Protein AF-A0A5E8GWJ0-F1 (afdb_monomer)

Foldseek 3Di:
DLQVCVVVVHDQPVQVVLCVNDPPHRDHDPDHNQVCVVVVNDNGPDQKDFDDDPLEGQWIGGHQKIWGQKDFVPPDVGDIDGDLETQMDRCVVCVPSCCVPPPPCRVVVCLVVLVVLLVVLVVLVVVLVVCVVVPDPDDHRDCNVSSCVNSVPPPPSPD

Secondary structure (DSSP, 8-state):
-HHHHHHTT--TTHHHHHHH-BTTB---------HHHHTTSS--S--EEEEEETTEEEEEEETTEEEEEEE-TT-TTSPPEEEEEEEEEETTT-TT--HHHH-TTHHHHHHHTGGGHHHHHHHHHHHHHHHHHS--SSPPPTTHHHHHHHHH-TTTS--

Mean predicted aligned error: 5.43 Å

pLDDT: mean 90.05, std 10.89, range [34.53, 97.5]

InterPro domains:
  IPR017850 Alkaline-phosphatase-like, core domain superfamily [SSF53649] (1-116)
  IPR050738 Sulfatase enzyme [PTHR42693] (1-99)

Sequence (159 aa):
MPTLVAAAGGPDNLPEQLLEGYDGYTVHLDGYNQLPYLLGTGDSSRDEIIYYEGTDLQAVRYRDWKAHFVIQEHGWAGPKEELNAPLLFNLRRDPYEKAAEESGMYTRWMGTKMWAFGPAARLVQTHLETFQAFPPRGTAVSNESEVQAQTSSEGGFAQ

Solvent-accessible surface area (backbone atoms only — not comparable to full-atom values): 9420 Å² total; per-residue (Å²): 105,36,33,60,42,30,73,74,73,47,59,77,59,45,43,66,49,26,64,78,36,53,97,92,43,68,45,86,54,96,56,59,52,42,53,45,33,78,71,70,74,43,70,69,75,66,58,64,49,80,40,65,58,91,46,34,69,28,33,41,28,48,71,52,36,35,38,32,38,42,48,51,90,68,45,94,91,34,68,74,45,78,48,89,65,60,50,75,39,43,45,82,85,38,74,79,65,46,49,79,81,75,36,97,56,34,71,63,51,46,63,78,44,38,74,64,49,54,63,44,27,53,51,50,51,58,53,58,54,44,40,75,83,50,60,63,95,65,77,65,63,72,49,51,67,63,52,44,59,59,47,66,41,88,65,72,73,76,120

Structure (mmCIF, N/CA/C/O backbone):
data_AF-A0A5E8GWJ0-F1
#
_entry.id   AF-A0A5E8GWJ0-F1
#
loop_
_atom_site.group_PDB
_atom_site.id
_atom_site.type_symbol
_atom_site.label_atom_id
_atom_site.label_alt_id
_atom_site.label_comp_id
_atom_site.label_asym_id
_atom_site.label_entity_id
_atom_site.label_seq_id
_atom_site.pdbx_PDB_ins_code
_atom_site.Cartn_x
_atom_site.Cartn_y
_atom_site.Cartn_z
_atom_site.occupancy
_atom_site.B_iso_or_equiv
_atom_site.auth_seq_id
_atom_site.auth_comp_id
_atom_site.auth_asym_id
_atom_site.auth_atom_id
_atom_site.pdbx_PDB_model_num
ATOM 1 N N . MET A 1 1 ? -4.890 -5.840 13.557 1.00 85.31 1 MET A N 1
ATOM 2 C CA . MET A 1 1 ? -5.476 -5.307 14.804 1.00 85.31 1 MET A CA 1
ATOM 3 C C . MET A 1 1 ? -6.999 -5.442 14.832 1.00 85.31 1 MET A C 1
ATOM 5 O O . MET A 1 1 ? -7.451 -6.138 15.731 1.00 85.31 1 MET A O 1
ATOM 9 N N . PRO A 1 2 ? -7.786 -4.916 13.868 1.00 96.06 2 PRO A N 1
ATOM 10 C CA . PRO A 1 2 ? -9.258 -4.929 13.961 1.00 96.06 2 PRO A CA 1
ATOM 11 C C . PRO A 1 2 ? -9.878 -6.319 14.147 1.00 96.06 2 PRO A C 1
ATOM 13 O O . PRO A 1 2 ? -10.658 -6.516 15.069 1.00 96.06 2 PRO A O 1
ATOM 16 N N . THR A 1 3 ? -9.429 -7.318 13.381 1.00 96.69 3 THR A N 1
ATOM 17 C CA . THR A 1 3 ? -9.872 -8.717 13.533 1.00 96.69 3 THR A CA 1
ATOM 18 C C . THR A 1 3 ? -9.709 -9.267 14.953 1.00 96.69 3 THR A C 1
ATOM 20 O O . THR A 1 3 ? -10.577 -9.983 15.436 1.00 96.69 3 THR A O 1
ATOM 23 N N . LEU A 1 4 ? -8.595 -8.961 15.631 1.00 97.00 4 LEU A N 1
ATOM 24 C CA . LEU A 1 4 ? -8.323 -9.493 16.973 1.00 97.00 4 LEU A CA 1
ATOM 25 C C . LEU A 1 4 ? -9.209 -8.831 18.030 1.00 97.00 4 LEU A C 1
ATOM 27 O O . LEU A 1 4 ? -9.639 -9.498 18.964 1.00 97.00 4 LEU A O 1
ATOM 31 N N . VAL A 1 5 ? -9.494 -7.537 17.867 1.00 96.50 5 VAL A N 1
ATOM 32 C CA . VAL A 1 5 ? -10.401 -6.802 18.755 1.00 96.50 5 VAL A CA 1
ATOM 33 C C . VAL A 1 5 ? -11.821 -7.339 18.618 1.00 96.50 5 VAL A C 1
ATOM 35 O O . VAL A 1 5 ? -12.434 -7.671 19.630 1.00 96.50 5 VAL A O 1
ATOM 38 N N . ALA A 1 6 ? -12.305 -7.515 17.387 1.00 96.81 6 ALA A N 1
ATOM 39 C CA . ALA A 1 6 ? -13.607 -8.125 17.135 1.00 96.81 6 ALA A CA 1
ATOM 40 C C . ALA A 1 6 ? -13.682 -9.555 17.709 1.00 96.81 6 ALA A C 1
ATOM 42 O O . ALA A 1 6 ? -14.630 -9.904 18.408 1.00 96.81 6 ALA A O 1
ATOM 43 N N . ALA A 1 7 ? -12.632 -10.367 17.526 1.00 96.44 7 ALA A N 1
ATOM 44 C CA . ALA A 1 7 ? -12.580 -11.734 18.057 1.00 96.44 7 ALA A CA 1
ATOM 45 C C . ALA A 1 7 ? -12.624 -11.792 19.594 1.00 96.44 7 ALA A C 1
ATOM 47 O O . ALA A 1 7 ? -13.124 -12.761 20.162 1.00 96.44 7 ALA A O 1
ATOM 48 N N . ALA A 1 8 ? -12.106 -10.763 20.269 1.00 97.50 8 ALA A N 1
ATOM 49 C CA . ALA A 1 8 ? -12.142 -10.634 21.723 1.00 97.50 8 ALA A CA 1
ATOM 50 C C . ALA A 1 8 ? -13.484 -10.088 22.261 1.00 97.50 8 ALA A C 1
ATOM 52 O O . ALA A 1 8 ? -13.606 -9.875 23.466 1.00 97.50 8 ALA A O 1
ATOM 53 N N . GLY A 1 9 ? -14.481 -9.864 21.396 1.00 95.94 9 GLY A N 1
ATOM 54 C CA . GLY A 1 9 ? -15.789 -9.303 21.757 1.00 95.94 9 GLY A CA 1
ATOM 55 C C . GLY A 1 9 ? -15.856 -7.773 21.715 1.00 95.94 9 GLY A C 1
ATOM 56 O O . GLY A 1 9 ? -16.795 -7.191 22.255 1.00 95.94 9 GLY A O 1
ATOM 57 N N . GLY A 1 10 ? -14.859 -7.119 21.113 1.00 95.19 10 GLY A N 1
ATOM 58 C CA . GLY A 1 10 ? -14.887 -5.690 20.812 1.00 95.19 10 GLY A CA 1
ATOM 59 C C . GLY A 1 10 ? -15.739 -5.356 19.577 1.00 95.19 10 GLY A C 1
ATOM 60 O O . GLY A 1 10 ? -16.380 -6.237 19.007 1.00 95.19 10 GLY A O 1
ATOM 61 N N . PRO A 1 11 ? -15.756 -4.082 19.147 1.00 95.12 11 PRO A N 1
ATOM 62 C CA . PRO A 1 11 ? -16.564 -3.651 18.012 1.00 95.12 11 PRO A CA 1
ATOM 63 C C . PRO A 1 11 ? -16.068 -4.221 16.677 1.00 95.12 11 PRO A C 1
ATOM 65 O O . PRO A 1 11 ? -14.864 -4.291 16.423 1.00 95.12 11 PRO A O 1
ATOM 68 N N . ASP A 1 12 ? -17.013 -4.536 15.790 1.00 94.31 12 ASP A N 1
ATOM 69 C CA . ASP A 1 12 ? -16.720 -5.011 14.432 1.00 94.31 12 ASP A CA 1
ATOM 70 C C . ASP A 1 12 ? -16.241 -3.894 13.491 1.00 94.31 12 ASP A C 1
ATOM 72 O O . ASP A 1 12 ? -15.514 -4.177 12.537 1.00 94.31 12 ASP A O 1
ATOM 76 N N . ASN A 1 13 ? -16.613 -2.643 13.784 1.00 94.06 13 ASN A N 1
ATOM 77 C CA . A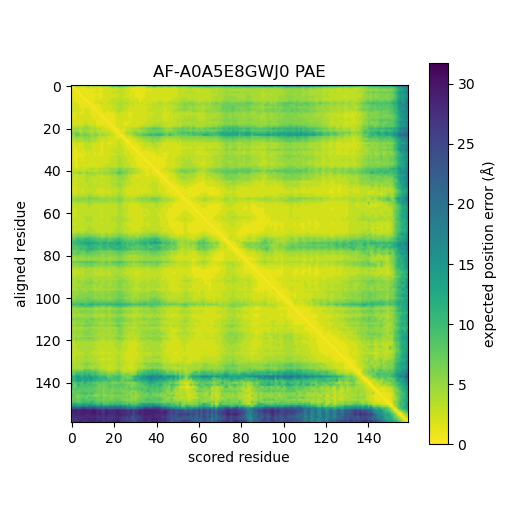SN A 1 13 ? -16.305 -1.421 13.030 1.00 94.06 13 ASN A CA 1
ATOM 78 C C . ASN A 1 13 ? -15.278 -0.534 13.763 1.00 94.06 13 ASN A C 1
ATOM 80 O O . ASN A 1 13 ? -15.440 0.679 13.909 1.00 94.06 13 ASN A O 1
ATOM 84 N N . LEU A 1 14 ? -14.239 -1.164 14.322 1.00 94.81 14 LEU A N 1
ATOM 85 C CA . LEU A 1 14 ? -13.205 -0.459 15.082 1.00 94.81 14 LEU A CA 1
ATOM 86 C C . LEU A 1 14 ? -12.534 0.688 14.294 1.00 94.81 14 LEU A C 1
ATOM 88 O O . LEU A 1 14 ? -12.352 1.746 14.895 1.00 94.81 14 LEU A O 1
ATOM 92 N N . PRO A 1 15 ? -12.138 0.526 13.010 1.00 94.31 15 PRO A N 1
ATOM 93 C CA . PRO A 1 15 ? -11.531 1.620 12.251 1.00 94.31 15 PRO A CA 1
ATOM 94 C C . PRO A 1 15 ? -12.416 2.866 12.214 1.00 94.31 15 PRO A C 1
ATOM 96 O O . PRO A 1 15 ? -11.933 3.951 12.513 1.00 94.31 15 PRO A O 1
ATOM 99 N N . GLU A 1 16 ? -13.711 2.705 11.945 1.00 94.00 16 GLU A N 1
ATOM 100 C CA . GLU A 1 16 ? -14.672 3.802 11.855 1.00 94.00 16 GLU A CA 1
ATOM 101 C C . GLU A 1 16 ? -14.820 4.536 13.192 1.00 94.00 16 GLU A C 1
ATOM 103 O O . GLU A 1 16 ? -14.792 5.763 13.228 1.00 94.00 16 GLU A O 1
ATOM 108 N N . GLN A 1 17 ? -14.893 3.801 14.306 1.00 92.94 17 GLN A N 1
ATOM 109 C CA . GLN A 1 17 ? -14.980 4.411 15.638 1.00 92.94 17 GLN A CA 1
ATOM 110 C C . GLN A 1 17 ? -13.734 5.233 15.985 1.00 92.94 17 GLN A C 1
ATOM 112 O O . GLN A 1 17 ? -13.822 6.289 16.604 1.00 92.94 17 GLN A O 1
ATOM 117 N N . LEU A 1 18 ? -12.552 4.773 15.577 1.00 93.25 18 LEU A N 1
ATOM 118 C CA . LEU A 1 18 ? -11.304 5.466 15.889 1.00 93.25 18 LEU A CA 1
ATOM 119 C C . LEU A 1 18 ? -11.073 6.730 15.048 1.00 93.25 18 LEU A C 1
ATOM 121 O O . LEU A 1 18 ? -10.293 7.593 15.469 1.00 93.25 18 LEU A O 1
ATOM 125 N N . LEU A 1 19 ? -11.788 6.878 13.926 1.00 92.94 19 LEU A N 1
ATOM 126 C CA . LEU A 1 19 ? -11.866 8.139 13.182 1.00 92.94 19 LEU A CA 1
ATOM 127 C C . LEU A 1 19 ? -12.671 9.204 13.938 1.00 92.94 19 LEU A C 1
ATOM 129 O O . LEU A 1 19 ? -12.369 10.388 13.816 1.00 92.94 19 LEU A O 1
ATOM 133 N N . GLU A 1 20 ? -13.660 8.803 14.741 1.00 91.75 20 GLU A N 1
ATOM 134 C CA . GLU A 1 20 ? -14.403 9.708 15.635 1.00 91.75 20 GLU A CA 1
ATOM 135 C C . GLU A 1 20 ? -13.603 10.034 16.910 1.00 91.75 20 GLU A C 1
ATOM 137 O O . GLU A 1 20 ? -13.781 11.088 17.524 1.00 91.75 20 GLU A O 1
ATOM 142 N N . GLY A 1 21 ? -12.655 9.160 17.254 1.00 90.06 21 GLY A N 1
ATOM 143 C CA . GLY A 1 21 ? -11.720 9.307 18.359 1.00 90.06 21 GLY A CA 1
ATOM 144 C C . GLY A 1 21 ? -12.078 8.450 19.573 1.00 90.06 21 GLY A C 1
ATOM 145 O O . GLY A 1 21 ? -13.223 8.069 19.797 1.00 90.06 21 GLY A O 1
ATOM 146 N N . TYR A 1 22 ? -11.067 8.142 20.380 1.00 89.56 22 TYR A N 1
ATOM 147 C CA . TYR A 1 22 ? -11.188 7.347 21.598 1.00 89.56 22 TYR A CA 1
ATOM 148 C C . TYR A 1 22 ? -10.223 7.882 22.661 1.00 89.56 22 TYR A C 1
ATOM 150 O O . TYR A 1 22 ? -9.031 8.033 22.395 1.00 89.56 22 TYR A O 1
ATOM 158 N N . ASP A 1 23 ? -10.734 8.212 23.851 1.00 90.00 23 ASP A N 1
ATOM 159 C CA . ASP A 1 23 ? -9.961 8.793 24.964 1.00 90.00 23 ASP A CA 1
ATOM 160 C C . ASP A 1 23 ? -9.070 9.990 24.560 1.00 90.00 23 ASP A C 1
ATOM 162 O O . ASP A 1 23 ? -7.939 10.144 25.017 1.00 90.00 23 ASP A O 1
ATOM 166 N N . GLY A 1 24 ? -9.580 10.856 23.677 1.00 86.50 24 GLY A N 1
ATOM 167 C CA . GLY A 1 24 ? -8.862 12.041 23.192 1.00 86.50 24 GLY A CA 1
ATOM 168 C C . GLY A 1 24 ? -7.830 11.767 22.091 1.00 86.50 24 GLY A C 1
ATOM 169 O O . GLY A 1 24 ? -7.144 12.695 21.665 1.00 86.50 24 GLY A O 1
ATOM 170 N N . TYR A 1 25 ? -7.734 10.528 21.602 1.00 86.75 25 TYR A N 1
ATOM 171 C CA . TYR A 1 25 ? -6.892 10.156 20.469 1.00 86.75 25 TYR A CA 1
ATOM 172 C C . TYR A 1 25 ? -7.738 9.838 19.242 1.00 86.75 25 TYR A C 1
ATOM 174 O O . TYR A 1 25 ? -8.584 8.949 19.280 1.00 86.75 25 TYR A O 1
ATOM 182 N N . THR A 1 26 ? -7.444 10.496 18.127 1.00 90.25 26 THR A N 1
ATOM 183 C CA . THR A 1 26 ? -8.009 10.152 16.819 1.00 90.25 26 THR A CA 1
ATOM 184 C C . THR A 1 26 ? -6.946 9.434 15.999 1.00 90.25 26 THR A C 1
ATOM 186 O O . THR A 1 26 ? -5.806 9.905 15.908 1.00 90.25 26 THR A O 1
ATOM 189 N N . VAL A 1 27 ? -7.279 8.263 15.453 1.00 90.62 27 VAL A N 1
ATOM 190 C CA . VAL A 1 27 ? -6.334 7.446 14.681 1.00 90.62 27 VAL A CA 1
ATOM 191 C C . VAL A 1 27 ? -6.989 6.840 13.454 1.00 90.62 27 VAL A C 1
ATOM 193 O O . VAL A 1 27 ? -8.091 6.308 13.524 1.00 90.62 27 VAL A O 1
ATOM 196 N N . HIS A 1 28 ? -6.259 6.861 12.344 1.00 92.56 28 HIS A N 1
ATOM 197 C CA . HIS A 1 28 ? -6.606 6.107 11.150 1.00 92.56 28 HIS A CA 1
ATOM 198 C C . HIS A 1 28 ? -6.018 4.697 11.261 1.00 92.56 28 HIS A C 1
ATOM 200 O O . HIS A 1 28 ? -4.805 4.542 11.418 1.00 92.56 28 HIS A O 1
ATOM 206 N N . LEU A 1 29 ? -6.861 3.662 11.231 1.00 93.50 29 LEU A N 1
ATOM 207 C CA . LEU A 1 29 ? -6.406 2.273 11.153 1.00 93.50 29 LEU A CA 1
ATOM 208 C C . LEU A 1 29 ? -6.594 1.738 9.733 1.00 93.50 29 LEU A C 1
ATOM 210 O O . LEU A 1 29 ? -7.721 1.555 9.296 1.00 93.50 29 LEU A O 1
ATOM 214 N N . ASP A 1 30 ? -5.504 1.332 9.084 1.00 93.19 30 ASP A N 1
ATOM 215 C CA . ASP A 1 30 ? -5.539 0.734 7.732 1.00 93.19 30 ASP A CA 1
ATOM 216 C C . ASP A 1 30 ? -5.890 -0.772 7.736 1.00 93.19 30 ASP A C 1
ATOM 218 O O . ASP A 1 30 ? -5.805 -1.493 6.737 1.00 93.19 30 ASP A O 1
ATOM 222 N N . GLY A 1 31 ? -6.188 -1.318 8.916 1.00 94.12 31 GLY A N 1
ATOM 223 C CA . GLY A 1 31 ? -6.553 -2.717 9.081 1.00 94.12 31 GLY A CA 1
ATOM 224 C C . GLY A 1 31 ? -8.034 -2.951 8.803 1.00 94.12 31 GLY A C 1
ATOM 225 O O . GLY A 1 31 ? -8.869 -2.125 9.141 1.00 94.12 31 GLY A O 1
ATOM 226 N N . TYR A 1 32 ? -8.361 -4.150 8.326 1.00 95.44 32 TYR A N 1
ATOM 227 C CA . TYR A 1 32 ? -9.743 -4.605 8.170 1.00 95.44 32 TYR A CA 1
ATOM 228 C C . TYR A 1 32 ? -10.097 -5.666 9.209 1.00 95.44 32 TYR A C 1
ATOM 230 O O . TYR A 1 32 ? -9.223 -6.423 9.651 1.00 95.44 32 TYR A O 1
ATOM 238 N N . ASN A 1 33 ? -11.375 -5.746 9.578 1.00 96.25 33 ASN A N 1
ATOM 239 C CA . ASN A 1 33 ? -11.909 -6.899 10.292 1.00 96.25 33 ASN A CA 1
ATOM 240 C C . ASN A 1 33 ? -12.084 -8.064 9.307 1.00 96.25 33 ASN A C 1
ATOM 242 O O . ASN A 1 33 ? -12.962 -8.045 8.456 1.00 96.25 33 ASN A O 1
ATOM 246 N N . GLN A 1 34 ? -11.227 -9.076 9.424 1.00 96.56 34 GLN A N 1
ATOM 247 C CA . GLN A 1 34 ? -11.200 -10.238 8.528 1.00 96.56 34 GLN A CA 1
ATOM 248 C C . GLN A 1 34 ? -11.910 -11.467 9.115 1.00 96.56 34 GLN A C 1
ATOM 250 O O . GLN A 1 34 ? -11.741 -12.572 8.602 1.00 96.56 34 GLN A O 1
ATOM 255 N N . LEU A 1 35 ? -12.680 -11.316 10.200 1.00 96.12 35 LEU A N 1
ATOM 256 C CA . LEU A 1 35 ? -13.399 -12.440 10.805 1.00 96.12 35 LEU A CA 1
ATOM 257 C C . LEU A 1 35 ? -14.321 -13.177 9.821 1.00 96.12 35 LEU A C 1
ATOM 259 O O . LEU A 1 35 ? -14.239 -14.405 9.797 1.00 96.12 35 LEU A O 1
ATOM 263 N N . PRO A 1 36 ? -15.130 -12.501 8.975 1.00 95.81 36 PRO A N 1
ATOM 264 C CA . PRO A 1 36 ? -15.975 -13.203 8.008 1.00 95.81 36 PRO A CA 1
ATOM 265 C C . PRO A 1 36 ? -15.174 -14.106 7.063 1.00 95.81 36 PRO A C 1
ATOM 267 O O . PRO A 1 36 ? -15.548 -15.255 6.831 1.00 95.81 36 PRO A O 1
ATOM 270 N N . TYR A 1 37 ? -14.023 -13.623 6.588 1.00 96.69 37 TYR A N 1
ATOM 271 C CA . TYR A 1 37 ? -13.118 -14.393 5.738 1.00 96.69 37 TYR A CA 1
ATOM 272 C C . TYR A 1 37 ? -12.506 -15.592 6.470 1.00 96.69 37 TYR A C 1
ATOM 274 O O . TYR A 1 37 ? -12.520 -16.711 5.962 1.00 96.69 37 TYR A O 1
ATOM 282 N N . LEU A 1 38 ? -12.008 -15.387 7.694 1.00 96.56 38 LEU A N 1
ATOM 283 C CA . LEU A 1 38 ? -11.383 -16.449 8.491 1.00 96.56 38 LEU A CA 1
ATOM 284 C C . LEU A 1 38 ? -12.372 -17.542 8.919 1.00 96.56 38 LEU A C 1
ATOM 286 O O . LEU A 1 38 ? -11.974 -18.694 9.078 1.00 96.56 38 LEU A O 1
ATOM 290 N N . LEU A 1 39 ? -13.645 -17.190 9.104 1.00 96.75 39 LEU A N 1
ATOM 291 C CA . LEU A 1 39 ? -14.718 -18.122 9.460 1.00 96.75 39 LEU A CA 1
ATOM 292 C C . LEU A 1 39 ? -15.403 -18.750 8.235 1.00 96.75 39 LEU A C 1
ATOM 294 O O . LEU A 1 39 ? -16.277 -19.600 8.400 1.00 96.75 39 LEU A O 1
ATOM 298 N N . GLY A 1 40 ? -15.023 -18.352 7.017 1.00 96.94 40 GLY A N 1
ATOM 299 C CA . GLY A 1 40 ? -15.613 -18.855 5.776 1.00 96.94 40 GLY A CA 1
ATOM 300 C C . GLY A 1 40 ? -17.050 -18.386 5.529 1.00 96.94 40 GLY A C 1
ATOM 301 O O . GLY A 1 40 ? -17.778 -19.025 4.773 1.00 96.94 40 GLY A O 1
ATOM 302 N N . THR A 1 41 ? -17.476 -17.297 6.171 1.00 96.88 41 THR A N 1
ATOM 303 C CA . THR A 1 41 ? -18.820 -16.716 6.024 1.00 96.88 41 THR A CA 1
ATOM 304 C C . THR A 1 41 ? -18.861 -15.528 5.062 1.00 96.88 41 THR A C 1
ATOM 306 O O . THR A 1 41 ? -19.946 -15.041 4.749 1.00 96.88 41 THR A O 1
ATOM 309 N N . GLY A 1 42 ? -17.707 -15.077 4.561 1.00 95.56 42 GLY A N 1
ATOM 310 C CA . GLY A 1 42 ? -17.597 -14.023 3.556 1.00 95.56 42 GLY A CA 1
ATOM 311 C C . GLY A 1 42 ? -16.232 -13.995 2.866 1.00 95.56 42 GLY A C 1
ATOM 312 O O . GLY A 1 42 ? -15.333 -14.764 3.204 1.00 95.56 42 GLY A O 1
ATOM 313 N N . ASP A 1 43 ? -16.085 -13.094 1.898 1.00 95.75 43 ASP A N 1
ATOM 314 C CA . ASP A 1 43 ? -14.816 -12.833 1.213 1.00 95.75 43 ASP A CA 1
ATOM 315 C C . ASP A 1 43 ? -13.880 -11.948 2.057 1.00 95.75 43 ASP A C 1
ATOM 317 O O . ASP A 1 43 ? -14.280 -11.355 3.062 1.00 95.75 43 ASP A O 1
ATOM 321 N N . SER A 1 44 ? -12.614 -11.845 1.640 1.00 94.69 44 SER A N 1
ATOM 322 C CA . SER A 1 44 ? -11.654 -10.909 2.241 1.00 94.69 44 SER A CA 1
ATOM 323 C C . SER A 1 44 ? -12.156 -9.476 2.105 1.00 94.69 44 SER A C 1
ATOM 325 O O . SER A 1 44 ? -12.448 -9.019 1.004 1.00 94.69 44 SER A O 1
ATOM 327 N N . SER A 1 45 ? -12.142 -8.726 3.206 1.00 94.56 45 SER A N 1
ATOM 328 C CA . SER A 1 45 ? -12.466 -7.292 3.204 1.00 94.56 45 SER A CA 1
ATOM 329 C C . SER A 1 45 ? -11.331 -6.409 2.674 1.00 94.56 45 SER A C 1
ATOM 331 O O . SER A 1 45 ? -11.464 -5.193 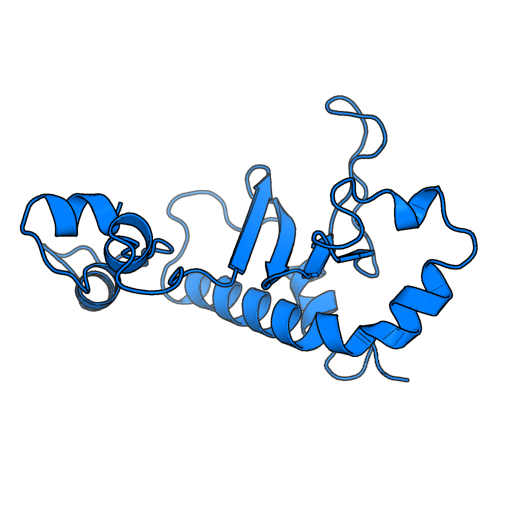2.650 1.00 94.56 45 SER A O 1
ATOM 333 N N . ARG A 1 46 ? -10.198 -7.005 2.284 1.00 94.62 46 ARG A N 1
ATOM 334 C CA . ARG A 1 46 ? -9.025 -6.299 1.759 1.00 94.62 46 ARG A CA 1
ATOM 335 C C . ARG A 1 46 ? -8.887 -6.566 0.271 1.00 94.62 46 ARG A C 1
ATOM 337 O O . ARG A 1 46 ? -8.641 -7.714 -0.112 1.00 94.62 46 ARG A O 1
ATOM 344 N N . ASP A 1 47 ? -8.951 -5.501 -0.516 1.00 94.44 47 ASP A N 1
ATOM 345 C CA . ASP A 1 47 ? -8.682 -5.523 -1.952 1.00 94.44 47 ASP A CA 1
ATOM 346 C C . ASP A 1 47 ? -7.255 -5.047 -2.274 1.00 94.44 47 ASP A C 1
ATOM 348 O O . ASP A 1 47 ? -6.733 -5.340 -3.349 1.00 94.44 47 ASP A O 1
ATOM 352 N N . GLU A 1 48 ? -6.597 -4.354 -1.347 1.00 95.50 48 GLU A N 1
ATOM 353 C CA . GLU A 1 48 ? -5.358 -3.630 -1.597 1.00 95.50 48 GLU A CA 1
ATOM 354 C C . GLU A 1 48 ? -4.234 -3.906 -0.603 1.00 95.50 48 GLU A C 1
ATOM 356 O O . GLU A 1 48 ? -4.443 -4.308 0.544 1.00 95.50 48 GLU A O 1
ATOM 361 N N . ILE A 1 49 ? -3.009 -3.655 -1.059 1.00 96.00 49 ILE A N 1
ATOM 362 C CA . ILE A 1 49 ? -1.811 -3.636 -0.225 1.00 96.00 49 ILE A CA 1
ATOM 363 C C . ILE A 1 49 ? -0.917 -2.496 -0.702 1.00 96.00 49 ILE A C 1
ATOM 365 O O . ILE A 1 49 ? -0.633 -2.384 -1.893 1.00 96.00 49 ILE A O 1
ATOM 369 N N . ILE A 1 50 ? -0.446 -1.688 0.239 1.00 96.31 50 ILE A N 1
ATOM 370 C CA . ILE A 1 50 ? 0.495 -0.598 -0.002 1.00 96.31 50 ILE A CA 1
ATOM 371 C C . ILE A 1 50 ? 1.852 -1.038 0.553 1.00 96.31 50 ILE A C 1
ATOM 373 O O . ILE A 1 50 ? 1.939 -1.469 1.704 1.00 96.31 50 ILE A O 1
ATOM 377 N N . TYR A 1 51 ? 2.89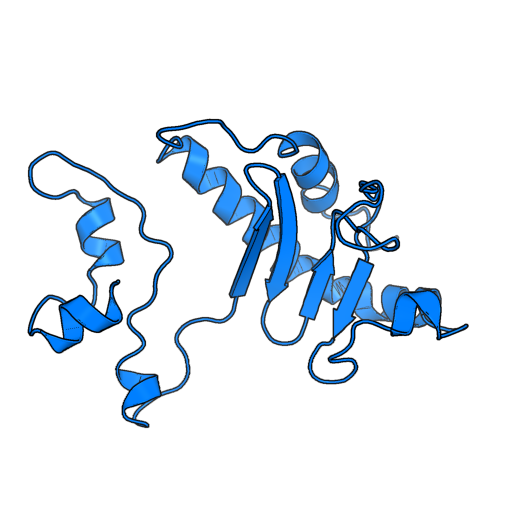0 -1.012 -0.280 1.00 96.44 51 TYR A N 1
ATOM 378 C CA . TYR A 1 51 ? 4.221 -1.507 0.064 1.00 96.44 51 TYR A CA 1
ATOM 379 C C . TYR A 1 51 ? 5.154 -0.332 0.318 1.00 96.44 51 TYR A C 1
ATOM 381 O O . TYR A 1 51 ? 5.448 0.435 -0.597 1.00 96.44 51 TYR A O 1
ATOM 389 N N . TYR A 1 52 ? 5.642 -0.237 1.549 1.00 94.75 52 TYR A N 1
ATOM 390 C CA . TYR A 1 52 ? 6.619 0.756 1.970 1.00 94.75 52 TYR A CA 1
ATOM 391 C C . TYR A 1 52 ? 7.949 0.102 2.316 1.00 94.75 52 TYR A C 1
ATOM 393 O O . TYR A 1 52 ? 7.990 -1.008 2.853 1.00 94.75 52 TYR A O 1
ATOM 401 N N . GLU A 1 53 ? 9.026 0.840 2.088 1.00 92.69 53 GLU A N 1
ATOM 402 C CA . GLU A 1 53 ? 10.317 0.585 2.709 1.00 92.69 53 GLU A CA 1
ATOM 403 C C . GLU A 1 53 ? 10.740 1.838 3.474 1.00 92.69 53 GLU A C 1
ATOM 405 O O . GLU A 1 53 ? 11.037 2.876 2.886 1.00 92.69 53 GLU A O 1
ATOM 410 N N . GLY A 1 54 ? 10.715 1.763 4.806 1.00 90.12 54 GLY A N 1
ATOM 411 C CA . GLY A 1 54 ? 10.833 2.961 5.633 1.00 90.12 54 GLY A CA 1
ATOM 412 C C . GLY A 1 54 ? 9.698 3.938 5.321 1.00 90.12 54 GLY A C 1
ATOM 413 O O . GLY A 1 54 ? 8.532 3.623 5.547 1.00 90.12 54 GLY A O 1
ATOM 414 N N . THR A 1 55 ? 10.054 5.111 4.806 1.00 90.38 55 THR A N 1
ATOM 415 C CA . THR A 1 55 ? 9.126 6.173 4.386 1.00 90.38 55 THR A CA 1
ATOM 416 C C . THR A 1 55 ? 8.811 6.155 2.895 1.00 90.38 55 THR A C 1
ATOM 418 O O . THR A 1 55 ? 7.950 6.911 2.459 1.00 90.38 55 THR A O 1
ATOM 421 N N . ASP A 1 56 ? 9.499 5.328 2.110 1.00 91.69 56 ASP A N 1
ATOM 422 C CA . ASP A 1 56 ? 9.426 5.367 0.654 1.00 91.69 56 ASP A CA 1
ATOM 423 C C . ASP A 1 56 ? 8.307 4.429 0.180 1.00 91.69 56 ASP A C 1
ATOM 425 O O . ASP A 1 56 ? 8.343 3.223 0.462 1.00 91.69 56 ASP A O 1
ATOM 429 N N . LEU A 1 57 ? 7.327 4.946 -0.565 1.00 94.56 57 LEU A N 1
ATOM 430 C CA . LEU A 1 57 ? 6.309 4.116 -1.204 1.00 94.56 57 LEU A CA 1
ATOM 431 C C . LEU A 1 57 ? 6.936 3.374 -2.389 1.00 94.56 57 LEU A C 1
ATOM 433 O O . LEU A 1 57 ? 7.276 3.980 -3.402 1.00 94.56 57 LEU A O 1
ATOM 437 N N . GLN A 1 58 ? 7.055 2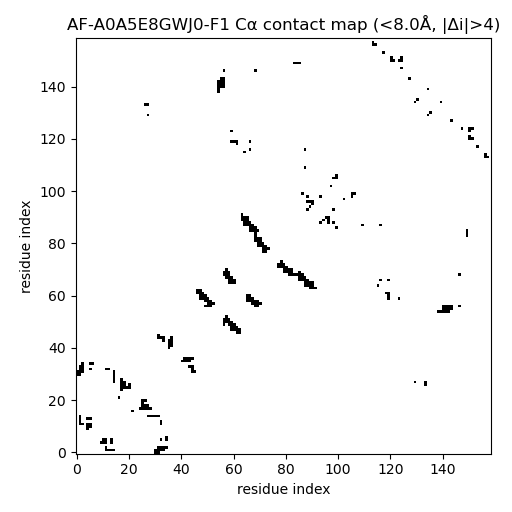.054 -2.269 1.00 95.94 58 GLN A N 1
ATOM 438 C CA . GLN A 1 58 ? 7.696 1.204 -3.273 1.00 95.94 58 GLN A CA 1
ATOM 439 C C . GLN A 1 58 ? 6.700 0.734 -4.333 1.00 95.94 58 GLN A C 1
ATOM 441 O O . GLN A 1 58 ? 6.984 0.759 -5.528 1.00 95.94 58 GLN A O 1
ATOM 446 N N . ALA A 1 59 ? 5.520 0.286 -3.901 1.00 97.00 59 ALA A N 1
ATOM 447 C CA . ALA A 1 59 ? 4.526 -0.301 -4.788 1.00 97.00 59 ALA A CA 1
ATOM 448 C C . ALA A 1 59 ? 3.115 -0.223 -4.201 1.00 97.00 59 ALA A C 1
ATOM 450 O O . ALA A 1 59 ? 2.920 -0.127 -2.989 1.00 97.00 59 ALA A O 1
ATOM 451 N N . VAL A 1 60 ? 2.116 -0.375 -5.064 1.00 97.00 60 VAL A N 1
ATOM 452 C CA . VAL A 1 60 ? 0.727 -0.617 -4.672 1.00 97.00 60 VAL A CA 1
ATOM 453 C C . VAL A 1 60 ? 0.201 -1.854 -5.367 1.00 97.00 60 VAL A C 1
ATOM 455 O O . VAL A 1 60 ? 0.468 -2.090 -6.540 1.00 97.00 60 VAL A O 1
ATOM 458 N N . ARG A 1 61 ? -0.600 -2.634 -4.653 1.00 96.31 61 ARG A N 1
ATOM 459 C CA . ARG A 1 61 ? -1.372 -3.734 -5.210 1.00 96.31 61 ARG A CA 1
ATOM 460 C C . ARG A 1 61 ? -2.849 -3.461 -5.028 1.00 96.31 61 ARG A C 1
ATOM 462 O O . ARG A 1 61 ? -3.289 -3.206 -3.916 1.00 96.31 61 ARG A O 1
ATOM 469 N N . TYR A 1 62 ? -3.600 -3.615 -6.109 1.00 95.94 62 TYR A N 1
ATOM 470 C CA . TYR A 1 62 ? -5.051 -3.690 -6.101 1.00 95.94 62 TYR A CA 1
ATOM 471 C C . TYR A 1 62 ? -5.479 -5.006 -6.756 1.00 95.94 62 TYR A C 1
ATOM 473 O O . TYR A 1 62 ? -5.308 -5.228 -7.960 1.00 95.94 62 TYR A O 1
ATOM 481 N N . ARG A 1 63 ? -6.023 -5.909 -5.942 1.00 94.81 63 ARG A N 1
ATOM 482 C CA . ARG A 1 63 ? -6.400 -7.280 -6.297 1.00 94.81 63 ARG A CA 1
ATOM 483 C C . ARG A 1 63 ? -5.238 -8.049 -6.920 1.00 94.81 63 ARG A C 1
ATOM 485 O O . ARG A 1 63 ? -4.239 -8.312 -6.254 1.00 94.81 63 ARG A O 1
ATOM 492 N N . ASP A 1 64 ? -5.363 -8.445 -8.180 1.00 96.31 64 ASP A N 1
ATOM 493 C CA . ASP A 1 64 ? -4.320 -9.185 -8.887 1.00 96.31 64 ASP A CA 1
ATOM 494 C C . ASP A 1 64 ? -3.247 -8.259 -9.481 1.00 96.31 64 ASP A C 1
ATOM 496 O O . ASP A 1 64 ? -2.217 -8.756 -9.919 1.00 96.31 64 ASP A O 1
ATOM 500 N N . TRP A 1 65 ? -3.461 -6.941 -9.520 1.00 96.88 65 TRP A N 1
ATOM 501 C CA . TRP A 1 65 ? -2.559 -5.990 -10.170 1.00 96.88 65 TRP A CA 1
ATOM 502 C C . TRP A 1 65 ? -1.629 -5.334 -9.163 1.00 96.88 65 TRP A C 1
ATOM 504 O O . TRP A 1 65 ? -2.092 -4.856 -8.130 1.00 96.88 65 TRP A O 1
ATOM 514 N N . LYS A 1 66 ? -0.335 -5.278 -9.472 1.00 97.50 66 LYS A N 1
ATOM 515 C CA . LYS A 1 66 ? 0.671 -4.581 -8.671 1.00 97.50 66 LYS A CA 1
ATOM 516 C C . LYS A 1 66 ? 1.440 -3.598 -9.542 1.00 97.50 66 LYS A C 1
ATOM 518 O O . LYS A 1 66 ? 1.923 -3.981 -10.603 1.00 97.50 66 LYS A O 1
ATOM 523 N N . ALA A 1 67 ? 1.513 -2.353 -9.094 1.00 96.94 67 ALA A N 1
ATOM 524 C CA . ALA A 1 67 ? 2.278 -1.281 -9.701 1.00 96.94 67 ALA A CA 1
ATOM 525 C C . ALA A 1 67 ? 3.504 -0.980 -8.829 1.00 96.94 67 ALA A C 1
ATOM 527 O O . ALA A 1 67 ? 3.333 -0.717 -7.640 1.00 96.94 67 ALA A O 1
ATOM 528 N N . HIS A 1 68 ? 4.710 -1.030 -9.393 1.00 96.81 68 HIS A N 1
ATOM 529 C CA . HIS A 1 68 ? 5.950 -0.636 -8.710 1.00 96.81 68 HIS A CA 1
ATOM 530 C C . HIS A 1 68 ? 6.365 0.759 -9.143 1.00 96.81 68 HIS A C 1
ATOM 532 O O . HIS A 1 68 ? 6.474 1.012 -10.338 1.00 96.81 68 HIS A O 1
ATOM 538 N N . PHE A 1 69 ? 6.627 1.621 -8.171 1.00 95.25 69 PHE A N 1
ATOM 539 C CA . PHE A 1 69 ? 7.191 2.958 -8.352 1.00 95.25 69 PHE A CA 1
ATOM 540 C C . PHE A 1 69 ? 8.710 2.951 -8.179 1.00 95.25 69 PHE A C 1
ATOM 542 O O . PHE A 1 69 ? 9.411 3.755 -8.784 1.00 95.25 69 PHE A O 1
ATOM 549 N N . VAL A 1 70 ? 9.213 2.019 -7.371 1.00 95.12 70 VAL A N 1
ATOM 550 C CA . VAL A 1 70 ? 10.634 1.848 -7.080 1.00 95.12 70 VAL A CA 1
ATOM 551 C C . VAL A 1 70 ? 10.989 0.374 -7.236 1.00 95.12 70 VAL A C 1
ATOM 553 O O . VAL A 1 70 ? 10.220 -0.496 -6.822 1.00 95.12 70 VAL A O 1
ATOM 556 N N . ILE A 1 71 ? 12.142 0.090 -7.840 1.00 94.50 71 ILE A N 1
ATOM 557 C CA . ILE A 1 71 ? 12.672 -1.270 -7.991 1.00 94.50 71 ILE A CA 1
ATOM 558 C C . ILE A 1 71 ? 14.082 -1.386 -7.417 1.00 94.50 71 ILE A C 1
ATOM 560 O O . ILE A 1 71 ? 14.822 -0.409 -7.326 1.00 94.50 71 ILE A O 1
ATOM 564 N N . GLN A 1 72 ? 14.460 -2.605 -7.035 1.00 92.75 72 GLN A N 1
ATOM 565 C CA . GLN A 1 72 ? 15.784 -2.926 -6.504 1.00 92.75 72 GLN A CA 1
ATOM 566 C C . GLN A 1 72 ? 16.265 -4.268 -7.081 1.00 92.75 72 GLN A C 1
ATOM 568 O O . GLN A 1 72 ? 16.225 -5.308 -6.424 1.00 92.75 72 GLN A O 1
ATOM 573 N N . GLU A 1 73 ? 16.692 -4.266 -8.346 1.00 88.75 73 GLU A N 1
ATOM 574 C CA . GLU A 1 73 ? 16.990 -5.502 -9.095 1.00 88.75 73 GLU A CA 1
ATOM 575 C C . GLU A 1 73 ? 18.263 -6.219 -8.624 1.00 88.75 73 GLU A C 1
ATOM 577 O O . GLU A 1 73 ? 18.383 -7.439 -8.717 1.00 88.75 73 GLU A O 1
ATOM 582 N N . HIS A 1 74 ? 19.224 -5.485 -8.061 1.00 89.06 74 HIS A N 1
ATOM 583 C CA . HIS A 1 74 ? 20.517 -6.038 -7.643 1.00 89.06 74 HIS A CA 1
ATOM 584 C C . HIS A 1 74 ? 20.524 -6.561 -6.194 1.00 89.06 74 HIS A C 1
ATOM 586 O O . HIS A 1 74 ? 21.569 -6.622 -5.542 1.00 89.06 74 HIS A O 1
ATOM 592 N N . GLY A 1 75 ? 19.351 -6.963 -5.695 1.00 86.06 75 GLY A N 1
ATOM 593 C CA . GLY A 1 75 ? 19.154 -7.500 -4.352 1.00 86.06 75 GLY A CA 1
ATOM 594 C C . GLY A 1 75 ? 19.248 -6.444 -3.249 1.00 86.06 75 GLY A C 1
ATOM 595 O O . GLY A 1 75 ? 19.415 -5.258 -3.506 1.00 86.06 75 GLY A O 1
ATOM 596 N N . TRP A 1 76 ? 19.177 -6.893 -1.993 1.00 85.50 76 TRP A N 1
ATOM 597 C CA . TRP A 1 76 ? 19.056 -6.022 -0.811 1.00 85.50 76 TRP A CA 1
ATOM 598 C C . TRP A 1 76 ? 20.160 -4.958 -0.669 1.00 85.50 76 TRP A C 1
ATOM 600 O O . TRP A 1 76 ? 19.909 -3.865 -0.174 1.00 85.50 76 TRP A O 1
ATOM 610 N N . ALA A 1 77 ? 21.391 -5.275 -1.080 1.00 90.75 77 ALA A N 1
ATOM 611 C CA . ALA A 1 77 ? 22.525 -4.346 -1.021 1.00 90.75 77 ALA A CA 1
ATOM 612 C C . ALA A 1 77 ? 22.659 -3.468 -2.281 1.00 90.75 77 ALA A C 1
ATOM 614 O O . ALA A 1 77 ? 23.557 -2.629 -2.351 1.00 90.75 77 ALA A O 1
ATOM 615 N N . GLY A 1 78 ? 21.820 -3.704 -3.289 1.00 90.56 78 GLY A N 1
ATOM 616 C CA . GLY A 1 78 ? 21.840 -3.003 -4.562 1.00 90.56 78 GLY A CA 1
ATOM 617 C C . GLY A 1 78 ? 21.222 -1.606 -4.485 1.00 90.56 78 GLY A C 1
ATOM 618 O O . GLY A 1 78 ? 20.498 -1.296 -3.534 1.00 90.56 78 GLY A O 1
ATOM 619 N N . PRO A 1 79 ? 21.487 -0.751 -5.487 1.00 92.50 79 PRO A N 1
ATOM 620 C CA . PRO A 1 79 ? 20.822 0.538 -5.592 1.00 92.50 79 PRO A CA 1
ATOM 621 C C . PRO A 1 79 ? 19.321 0.349 -5.823 1.00 92.50 79 PRO A C 1
ATOM 623 O O . PRO A 1 79 ? 18.895 -0.633 -6.435 1.00 92.50 79 PRO A O 1
ATOM 626 N N . LYS A 1 80 ? 18.541 1.320 -5.352 1.00 92.62 80 LYS A N 1
ATOM 627 C CA . LYS A 1 80 ? 17.138 1.467 -5.731 1.00 92.62 80 LYS A CA 1
ATOM 628 C C . LYS A 1 80 ? 17.039 2.381 -6.941 1.00 92.62 80 LYS A C 1
ATOM 630 O O . LYS A 1 80 ? 17.791 3.351 -7.041 1.00 92.62 80 LYS A O 1
ATOM 635 N N . GLU A 1 81 ? 16.096 2.083 -7.815 1.00 93.25 81 GLU A N 1
ATOM 636 C CA . GLU A 1 81 ? 15.757 2.911 -8.961 1.00 93.25 81 GLU A CA 1
ATOM 637 C C . GLU A 1 81 ? 14.317 3.393 -8.826 1.00 93.25 81 GLU A C 1
ATOM 639 O O . GLU A 1 81 ? 13.382 2.591 -8.776 1.00 93.25 81 GLU A O 1
ATOM 644 N N . GLU A 1 82 ? 14.149 4.712 -8.753 1.00 93.19 82 GLU A N 1
ATOM 645 C CA . GLU A 1 82 ? 12.842 5.352 -8.843 1.00 93.19 82 GLU A CA 1
ATOM 646 C C . GLU A 1 82 ? 12.441 5.463 -10.310 1.00 93.19 82 GLU A C 1
ATOM 648 O O . GLU A 1 82 ? 13.150 6.038 -11.140 1.00 93.19 82 GLU A O 1
ATOM 653 N N . LEU A 1 83 ? 11.293 4.888 -10.638 1.00 90.88 83 LEU A N 1
ATOM 654 C CA . LEU A 1 83 ? 10.818 4.806 -12.004 1.00 90.88 83 LEU A CA 1
ATOM 655 C C . LEU A 1 83 ? 10.030 6.060 -12.359 1.00 90.88 83 LEU A C 1
ATOM 657 O O . LEU A 1 83 ? 9.145 6.463 -11.617 1.00 90.88 83 LEU A O 1
ATOM 661 N N . ASN A 1 84 ? 10.263 6.624 -13.545 1.00 86.62 84 ASN A N 1
ATOM 662 C CA . ASN A 1 84 ? 9.424 7.715 -14.066 1.00 86.62 84 ASN A CA 1
ATOM 663 C C . ASN A 1 84 ? 8.006 7.246 -14.428 1.00 86.62 84 ASN A C 1
ATOM 665 O O . ASN A 1 84 ? 7.054 8.022 -14.383 1.00 86.62 84 ASN A O 1
ATOM 669 N N . ALA A 1 85 ? 7.881 5.982 -14.832 1.00 87.38 85 ALA A N 1
ATOM 670 C CA . ALA A 1 85 ? 6.616 5.328 -15.113 1.00 87.38 85 ALA A CA 1
ATOM 671 C C . ALA A 1 85 ? 6.600 3.981 -14.384 1.00 87.38 85 ALA A C 1
ATOM 673 O O . ALA A 1 85 ? 7.543 3.203 -14.552 1.00 87.38 85 ALA A O 1
ATOM 674 N N . PRO A 1 86 ? 5.553 3.685 -13.601 1.00 92.62 86 PRO A N 1
ATOM 675 C CA . PRO A 1 86 ? 5.529 2.479 -12.798 1.00 92.62 86 PRO A CA 1
ATOM 676 C C . PRO A 1 86 ? 5.496 1.214 -13.660 1.00 92.62 86 PRO A C 1
ATOM 678 O O . PRO A 1 86 ? 4.841 1.169 -14.705 1.00 92.62 86 PRO A O 1
ATOM 681 N N . LEU A 1 87 ? 6.154 0.152 -13.195 1.00 95.56 87 LEU A N 1
ATOM 682 C CA . LEU A 1 87 ? 5.982 -1.184 -13.772 1.00 95.56 87 LEU A CA 1
ATOM 683 C C . LEU A 1 87 ? 4.661 -1.782 -13.296 1.00 95.56 87 LEU A C 1
ATOM 685 O O . LEU A 1 87 ? 4.258 -1.557 -12.160 1.00 95.56 87 LEU A O 1
ATOM 689 N N . LEU A 1 88 ? 4.003 -2.578 -14.137 1.00 96.25 88 LEU A N 1
ATOM 690 C CA . LEU A 1 88 ? 2.725 -3.212 -13.836 1.00 96.25 88 LEU A CA 1
ATOM 691 C C . LEU A 1 88 ? 2.836 -4.725 -13.970 1.00 96.25 88 LEU A C 1
ATOM 693 O O . LEU A 1 88 ? 3.219 -5.236 -15.016 1.00 96.25 88 LEU A O 1
ATOM 697 N N . PHE A 1 89 ? 2.368 -5.449 -12.963 1.00 97.12 89 PHE A N 1
ATOM 698 C CA . PHE A 1 89 ? 2.319 -6.906 -12.966 1.00 97.12 89 PHE A CA 1
ATOM 699 C C . PHE A 1 89 ? 0.925 -7.404 -12.614 1.00 97.12 89 PHE A C 1
ATOM 701 O O . PHE A 1 89 ? 0.178 -6.760 -11.878 1.00 97.12 89 PHE A O 1
ATOM 708 N N . ASN A 1 90 ? 0.575 -8.581 -13.131 1.00 96.94 90 ASN A N 1
ATOM 709 C CA . ASN A 1 90 ? -0.589 -9.326 -12.672 1.00 96.94 90 ASN A CA 1
ATOM 710 C C . ASN A 1 90 ? -0.111 -10.540 -11.873 1.00 96.94 90 ASN A C 1
ATOM 712 O O . ASN A 1 90 ? 0.253 -11.550 -12.465 1.00 96.94 90 ASN A O 1
ATOM 716 N N . LEU A 1 91 ? -0.149 -10.466 -10.546 1.00 96.94 91 LEU A N 1
ATOM 717 C CA . LEU A 1 91 ? 0.428 -11.467 -9.645 1.00 96.94 91 LEU A CA 1
ATOM 718 C C . LEU A 1 91 ? -0.257 -12.837 -9.715 1.00 96.94 91 LEU A C 1
ATOM 720 O O . LEU A 1 91 ? 0.327 -13.841 -9.323 1.00 96.94 91 LEU A O 1
ATOM 724 N N . ARG A 1 92 ? -1.492 -12.911 -10.225 1.00 96.25 92 ARG A N 1
ATOM 725 C CA . ARG A 1 92 ? -2.164 -14.197 -10.460 1.00 96.25 92 ARG A CA 1
ATOM 726 C C . ARG A 1 92 ? -1.598 -14.928 -11.680 1.00 96.25 92 ARG A C 1
ATOM 728 O O . ARG A 1 92 ? -1.669 -16.151 -11.738 1.00 96.25 92 ARG A O 1
ATOM 735 N N . ARG A 1 93 ? -1.074 -14.191 -12.663 1.00 95.31 93 ARG A N 1
ATOM 736 C CA . ARG A 1 93 ? -0.495 -14.741 -13.903 1.00 95.31 93 ARG A CA 1
ATOM 737 C C . ARG A 1 93 ? 1.028 -14.793 -13.872 1.00 95.31 93 ARG A C 1
ATOM 739 O O . ARG A 1 93 ? 1.605 -15.704 -14.449 1.00 95.31 93 ARG A O 1
ATOM 746 N N . ASP A 1 94 ? 1.642 -13.825 -13.211 1.00 96.88 94 ASP A N 1
ATOM 747 C CA . ASP A 1 94 ? 3.079 -13.665 -13.037 1.00 96.88 94 ASP A CA 1
ATOM 748 C C . ASP A 1 94 ? 3.385 -13.427 -11.547 1.00 96.88 94 ASP A C 1
ATOM 750 O O . ASP A 1 94 ? 3.627 -12.295 -11.126 1.00 96.88 94 ASP A O 1
ATOM 754 N N . PRO A 1 95 ? 3.308 -14.479 -10.711 1.00 96.44 95 PRO A N 1
ATOM 755 C CA . PRO A 1 9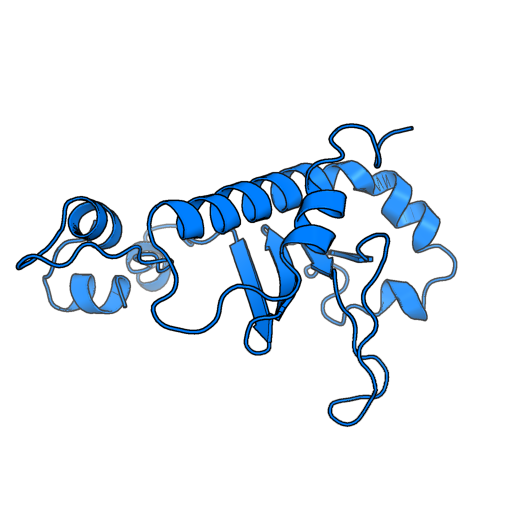5 ? 3.533 -14.363 -9.268 1.00 96.44 95 PRO A CA 1
ATOM 756 C 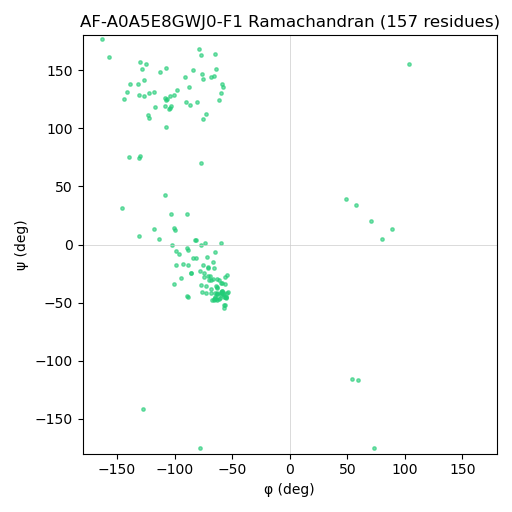C . PRO A 1 95 ? 4.978 -14.004 -8.900 1.00 96.44 95 PRO A C 1
ATOM 758 O O . PRO A 1 95 ? 5.229 -13.635 -7.756 1.00 96.44 95 PRO A O 1
ATOM 761 N N . TYR A 1 96 ? 5.914 -14.137 -9.844 1.00 95.19 96 TYR A N 1
ATOM 762 C CA . TYR A 1 96 ? 7.337 -13.859 -9.651 1.00 95.19 96 TYR A CA 1
ATOM 763 C C . TYR A 1 96 ? 7.773 -12.515 -10.236 1.00 95.19 96 TYR A C 1
ATOM 765 O O . TYR A 1 96 ? 8.947 -12.185 -10.123 1.00 95.19 96 TYR A O 1
ATOM 773 N N . GLU A 1 97 ? 6.853 -11.761 -10.845 1.00 95.81 97 GLU A N 1
ATOM 774 C CA . GLU A 1 97 ? 7.112 -10.417 -11.379 1.00 95.81 97 GLU A CA 1
ATOM 775 C C . GLU A 1 97 ? 8.243 -10.392 -12.428 1.00 95.81 97 GLU A C 1
ATOM 777 O O . GLU A 1 97 ? 8.998 -9.431 -12.539 1.00 95.81 97 GLU A O 1
ATOM 782 N N . LYS A 1 98 ? 8.363 -11.465 -13.219 1.00 94.69 98 LYS A N 1
ATOM 783 C CA . LYS A 1 98 ? 9.465 -11.682 -14.174 1.00 94.69 98 LYS A CA 1
ATOM 784 C C . LYS A 1 98 ? 9.215 -11.082 -15.548 1.00 94.69 98 LYS A C 1
ATOM 786 O O . LYS A 1 98 ? 10.147 -10.940 -16.336 1.00 94.69 98 LYS A O 1
ATOM 791 N N . ALA A 1 99 ? 7.964 -10.760 -15.877 1.00 94.56 99 ALA 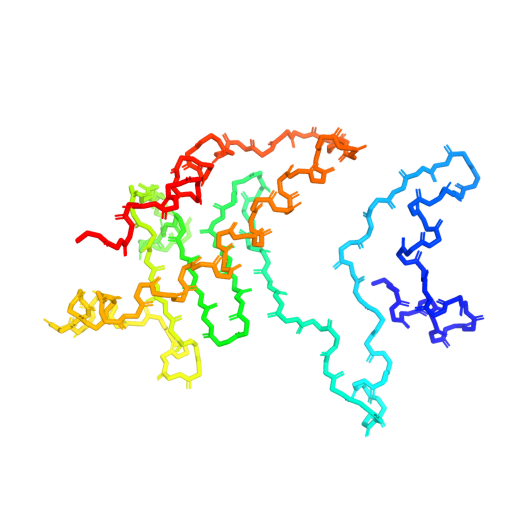A N 1
ATOM 792 C CA . ALA A 1 99 ? 7.605 -10.390 -17.240 1.00 94.56 99 ALA A CA 1
ATOM 793 C C . ALA A 1 99 ? 8.369 -9.158 -17.749 1.00 94.56 99 ALA A C 1
ATOM 795 O O . ALA A 1 99 ? 8.679 -9.115 -18.935 1.00 94.56 99 ALA A O 1
ATOM 796 N N . ALA A 1 100 ? 8.693 -8.193 -16.884 1.00 93.69 100 ALA A N 1
ATOM 797 C CA . ALA A 1 100 ? 9.425 -6.989 -17.276 1.00 93.69 100 ALA A CA 1
ATOM 798 C C . ALA A 1 100 ? 10.845 -7.288 -17.789 1.00 93.69 100 ALA A C 1
ATOM 800 O O . ALA A 1 100 ? 11.279 -6.656 -18.748 1.00 93.69 100 ALA A O 1
ATOM 801 N N . GLU A 1 101 ? 11.525 -8.276 -17.202 1.00 92.06 101 GLU A N 1
ATOM 802 C CA . GLU A 1 101 ? 12.890 -8.670 -17.569 1.00 92.06 101 GLU A CA 1
ATOM 803 C C . GLU A 1 101 ? 12.901 -9.744 -18.670 1.00 92.06 101 GLU A C 1
ATOM 805 O O . GLU A 1 101 ? 13.649 -9.661 -19.643 1.00 92.06 101 GLU A O 1
ATOM 810 N N . GLU A 1 102 ? 12.047 -10.764 -18.544 1.00 94.25 102 GLU A N 1
ATOM 811 C CA . GLU A 1 102 ? 12.146 -11.983 -19.355 1.00 94.25 102 GLU A CA 1
ATOM 812 C C . GLU A 1 102 ? 11.291 -11.941 -20.639 1.00 94.25 102 GLU A C 1
ATOM 814 O O . GLU A 1 102 ? 11.498 -12.744 -21.553 1.00 94.25 102 GLU A O 1
ATOM 819 N N . SER A 1 103 ? 10.314 -11.029 -20.745 1.00 93.56 103 SER A N 1
ATOM 820 C CA . SER A 1 103 ? 9.386 -10.987 -21.884 1.00 93.56 103 SER A CA 1
ATOM 821 C C . SER A 1 103 ? 9.696 -9.865 -22.868 1.00 93.56 103 SER A C 1
ATOM 823 O O . SER A 1 103 ? 9.460 -8.688 -22.604 1.00 93.56 103 SER A O 1
ATOM 825 N N . GLY A 1 104 ? 10.029 -10.239 -24.107 1.00 94.81 104 GLY A N 1
ATOM 826 C CA . GLY A 1 104 ? 10.167 -9.286 -25.217 1.00 94.81 104 GLY A CA 1
ATOM 827 C C . GLY A 1 104 ? 8.868 -8.565 -25.621 1.00 94.81 104 GLY A C 1
ATOM 828 O O . GLY A 1 104 ? 8.899 -7.679 -26.470 1.00 94.81 104 GLY A O 1
ATOM 829 N N . MET A 1 105 ? 7.717 -8.932 -25.042 1.00 95.38 105 MET A N 1
ATOM 830 C CA . MET A 1 105 ? 6.406 -8.336 -25.341 1.00 95.38 105 MET A CA 1
ATOM 831 C C . MET A 1 105 ? 5.807 -7.558 -24.163 1.00 95.38 105 MET A C 1
ATOM 833 O O . MET A 1 105 ? 4.669 -7.086 -24.269 1.00 95.38 105 MET A O 1
ATOM 837 N N . TYR A 1 106 ? 6.540 -7.417 -23.055 1.00 95.69 106 TYR A N 1
ATOM 838 C CA . TYR A 1 106 ? 6.037 -6.807 -21.825 1.00 95.69 106 TYR A CA 1
ATOM 839 C C . TYR A 1 106 ? 5.500 -5.393 -22.036 1.00 95.69 106 TYR A C 1
ATOM 841 O O . TYR A 1 106 ? 4.341 -5.138 -21.722 1.00 95.69 106 TYR A O 1
ATOM 849 N N . THR A 1 107 ? 6.273 -4.497 -22.653 1.00 93.88 107 THR A N 1
ATOM 850 C CA . THR A 1 107 ? 5.860 -3.100 -22.868 1.00 93.88 107 THR A CA 1
ATOM 851 C C . THR A 1 107 ? 4.566 -3.003 -23.676 1.00 93.88 107 THR A C 1
ATOM 853 O O . THR A 1 107 ? 3.672 -2.228 -23.339 1.00 93.88 107 THR A O 1
ATOM 856 N N . ARG A 1 108 ? 4.406 -3.844 -24.710 1.00 94.81 108 ARG A N 1
ATOM 857 C CA . ARG A 1 108 ? 3.160 -3.906 -25.488 1.00 94.81 108 ARG A CA 1
ATOM 858 C C . ARG A 1 108 ? 2.002 -4.397 -24.626 1.00 94.81 108 ARG A C 1
ATOM 860 O O . ARG A 1 108 ? 0.911 -3.836 -24.688 1.00 94.81 108 ARG A O 1
ATOM 867 N N . TRP A 1 109 ? 2.219 -5.453 -23.844 1.00 94.88 109 TRP A N 1
ATOM 868 C CA . TRP A 1 109 ? 1.202 -5.980 -22.941 1.00 94.88 109 TRP A CA 1
ATOM 869 C C . TRP A 1 109 ? 0.789 -4.935 -21.895 1.00 94.88 109 TRP A C 1
ATOM 871 O O . TRP A 1 109 ? -0.408 -4.688 -21.749 1.00 94.88 109 TRP A O 1
ATOM 881 N N . MET A 1 110 ? 1.746 -4.259 -21.260 1.00 94.12 110 MET A N 1
ATOM 882 C CA . MET A 1 110 ? 1.511 -3.176 -20.305 1.00 94.12 110 MET A CA 1
ATOM 883 C C . MET A 1 110 ? 0.690 -2.048 -20.942 1.00 94.12 110 MET A C 1
ATOM 885 O O . MET A 1 110 ? -0.320 -1.645 -20.372 1.00 94.12 110 MET A O 1
ATOM 889 N N . GLY A 1 111 ? 1.022 -1.638 -22.173 1.00 93.06 111 GLY A N 1
ATOM 890 C CA . GLY A 1 111 ? 0.235 -0.673 -22.952 1.00 93.06 111 GLY A CA 1
ATOM 891 C C . GLY A 1 111 ? -1.237 -1.083 -23.114 1.00 93.06 111 GLY A C 1
ATOM 892 O O . GLY A 1 111 ? -2.147 -0.285 -22.910 1.00 93.06 111 GLY A O 1
ATOM 893 N N . THR A 1 112 ? -1.514 -2.366 -23.375 1.00 94.31 112 THR A N 1
ATOM 894 C CA . THR A 1 112 ? -2.904 -2.872 -23.450 1.00 94.31 112 THR A CA 1
ATOM 895 C C . THR A 1 112 ? -3.614 -2.963 -22.093 1.00 94.31 112 THR A C 1
ATOM 897 O O . THR A 1 112 ? -4.820 -3.229 -22.038 1.00 94.31 112 THR A O 1
ATOM 900 N N . LYS A 1 113 ? -2.877 -2.801 -20.989 1.00 94.62 113 LYS A N 1
ATOM 901 C CA . LYS A 1 113 ? -3.353 -2.916 -19.605 1.00 94.62 113 LYS A CA 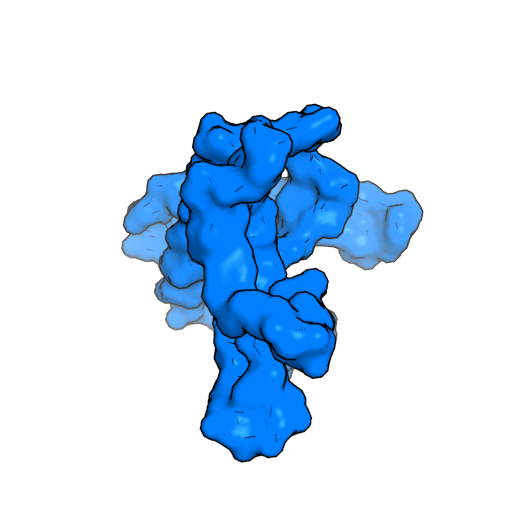1
ATOM 902 C C . LYS A 1 113 ? -3.212 -1.623 -18.805 1.00 94.62 113 LYS A C 1
ATOM 904 O O . LYS A 1 113 ? -3.448 -1.659 -17.604 1.00 94.62 113 LYS A O 1
ATOM 909 N N . MET A 1 114 ? -2.950 -0.486 -19.454 1.00 90.56 114 MET A N 1
ATOM 910 C CA . MET A 1 114 ? -2.809 0.808 -18.771 1.00 90.56 114 MET A CA 1
ATOM 911 C C . MET A 1 114 ? -4.030 1.187 -17.921 1.00 90.56 114 MET A C 1
ATOM 913 O O . MET A 1 114 ? -3.882 1.818 -16.881 1.00 90.56 114 MET A O 1
ATOM 917 N N . TRP A 1 115 ? -5.230 0.712 -18.278 1.00 91.06 115 TRP A N 1
ATOM 918 C CA . TRP A 1 115 ? -6.442 0.880 -17.464 1.00 91.06 115 TRP A CA 1
ATOM 919 C C . TRP A 1 115 ? -6.297 0.368 -16.018 1.00 91.06 115 TRP A C 1
ATOM 921 O O . TRP A 1 115 ? -6.998 0.851 -15.130 1.00 91.06 115 TRP A O 1
ATOM 931 N N . ALA A 1 116 ? -5.404 -0.594 -15.762 1.00 91.06 116 ALA A N 1
ATOM 932 C CA . ALA A 1 116 ? -5.175 -1.151 -14.432 1.00 91.06 116 ALA A CA 1
ATOM 933 C C . ALA A 1 116 ? -4.462 -0.167 -13.489 1.00 91.06 116 ALA A C 1
ATOM 935 O O . ALA A 1 116 ? -4.586 -0.308 -12.273 1.00 91.06 116 ALA A O 1
ATOM 936 N N . PHE A 1 117 ? -3.787 0.860 -14.022 1.00 90.19 117 PHE A N 1
ATOM 937 C CA . PHE A 1 117 ? -3.226 1.933 -13.202 1.00 90.19 117 PHE A CA 1
ATOM 938 C C . PHE A 1 117 ? -4.304 2.822 -12.584 1.00 90.19 117 PHE A C 1
ATOM 940 O O . PHE A 1 117 ? -4.081 3.349 -11.505 1.00 90.19 117 PHE A O 1
ATOM 947 N N . GLY A 1 118 ? -5.487 2.957 -13.193 1.00 89.19 118 GLY A N 1
ATOM 948 C CA . GLY A 1 118 ? -6.538 3.851 -12.690 1.00 89.19 118 GLY A CA 1
ATOM 949 C C . GLY A 1 118 ? -6.973 3.549 -11.245 1.00 89.19 118 GLY A C 1
ATOM 950 O O . GLY A 1 118 ? -6.930 4.442 -10.400 1.00 89.19 118 GLY A O 1
ATOM 951 N N . PRO A 1 119 ? -7.375 2.305 -10.917 1.00 88.19 119 PRO A N 1
ATOM 952 C CA . PRO A 1 119 ? -7.683 1.921 -9.540 1.00 88.19 119 PRO A CA 1
ATOM 953 C C . PRO A 1 119 ? -6.498 2.081 -8.580 1.00 88.19 119 PRO A C 1
ATOM 955 O O . PRO A 1 119 ? -6.693 2.564 -7.471 1.00 88.19 119 PRO A O 1
ATOM 958 N N . ALA A 1 120 ? -5.285 1.720 -9.010 1.00 87.44 120 ALA A N 1
ATOM 959 C CA . ALA A 1 120 ? -4.076 1.856 -8.198 1.00 87.44 120 ALA A CA 1
ATOM 960 C C . ALA A 1 120 ? -3.741 3.328 -7.898 1.00 87.44 120 ALA A C 1
ATOM 962 O O . ALA A 1 120 ? -3.419 3.661 -6.765 1.00 87.44 120 ALA A O 1
ATOM 963 N N . ALA A 1 121 ? -3.877 4.215 -8.884 1.00 88.38 121 ALA A N 1
ATOM 964 C CA . ALA A 1 121 ? -3.640 5.645 -8.734 1.00 88.38 121 ALA A CA 1
ATOM 965 C C . ALA A 1 121 ? -4.626 6.272 -7.745 1.00 88.38 121 ALA A C 1
ATOM 967 O O . ALA A 1 121 ? -4.195 6.950 -6.819 1.00 88.38 121 ALA A O 1
ATOM 968 N N . ARG A 1 122 ? -5.929 5.977 -7.873 1.00 91.06 122 ARG A N 1
ATOM 969 C CA . ARG A 1 122 ? -6.933 6.437 -6.898 1.00 91.06 122 ARG A CA 1
ATOM 970 C C . ARG A 1 122 ? -6.629 5.948 -5.489 1.00 91.06 122 ARG A C 1
ATOM 972 O O . ARG A 1 122 ? -6.748 6.710 -4.543 1.00 91.06 122 ARG A O 1
ATOM 979 N N . LEU A 1 123 ? -6.210 4.692 -5.361 1.00 92.19 123 LEU A N 1
ATOM 980 C CA . LEU A 1 123 ? -5.853 4.111 -4.074 1.00 92.19 123 LEU A CA 1
ATOM 981 C C . LEU A 1 123 ? -4.700 4.854 -3.401 1.00 92.19 123 LEU A C 1
ATOM 983 O O . LEU A 1 123 ? -4.772 5.170 -2.218 1.00 92.19 123 LEU A O 1
ATOM 987 N N . VAL A 1 124 ? -3.651 5.141 -4.171 1.00 91.88 124 VAL A N 1
ATOM 988 C CA . VAL A 1 124 ? -2.498 5.907 -3.698 1.00 91.88 124 VAL A CA 1
ATOM 989 C C . VAL A 1 124 ? -2.909 7.327 -3.327 1.00 91.88 124 VAL A C 1
ATOM 991 O O . VAL A 1 124 ? -2.565 7.769 -2.239 1.00 91.88 124 VAL A O 1
ATOM 994 N N . GLN A 1 125 ? -3.675 8.018 -4.174 1.00 91.31 125 GLN A N 1
ATOM 995 C CA . GLN A 1 125 ? -4.154 9.374 -3.886 1.00 91.31 125 GLN A CA 1
ATOM 996 C C . GLN A 1 125 ? -4.958 9.416 -2.581 1.00 91.31 125 GLN A C 1
ATOM 998 O O . GLN A 1 125 ? -4.597 10.160 -1.674 1.00 91.31 125 GLN A O 1
ATOM 1003 N N . THR A 1 126 ? -5.968 8.551 -2.435 1.00 91.62 126 THR A N 1
ATOM 1004 C CA . THR A 1 126 ? -6.771 8.469 -1.206 1.00 91.62 126 THR A CA 1
ATOM 1005 C C . THR A 1 126 ? -5.907 8.148 0.010 1.00 91.62 126 THR A C 1
ATOM 1007 O O . THR A 1 126 ? -6.111 8.729 1.070 1.00 91.62 126 THR A O 1
ATOM 1010 N N . HIS A 1 127 ? -4.918 7.258 -0.121 1.00 92.69 127 HIS A N 1
ATOM 1011 C CA . HIS A 1 127 ? -4.011 6.950 0.981 1.00 92.69 127 HIS A CA 1
ATOM 1012 C C . HIS A 1 127 ? -3.150 8.154 1.380 1.00 92.69 127 HIS A C 1
ATOM 1014 O O . HIS A 1 127 ? -3.063 8.468 2.563 1.00 92.69 127 HIS A O 1
ATOM 1020 N N . LEU A 1 128 ? -2.555 8.861 0.418 1.00 91.12 128 LEU A N 1
ATOM 1021 C CA . LEU A 1 128 ? -1.734 10.042 0.693 1.00 91.12 128 LEU A CA 1
ATOM 1022 C C . LEU A 1 128 ? -2.559 11.186 1.307 1.00 91.12 128 LEU A C 1
ATOM 1024 O O . LEU A 1 128 ? -2.091 11.858 2.223 1.00 91.12 128 LEU A O 1
ATOM 1028 N N . GLU A 1 129 ? -3.816 11.360 0.890 1.00 91.00 129 GLU A N 1
ATOM 1029 C CA . GLU A 1 129 ? -4.752 12.308 1.514 1.00 91.00 129 GLU A CA 1
ATOM 1030 C C . GLU A 1 129 ? -4.976 12.014 3.005 1.00 91.00 129 GLU A C 1
ATOM 1032 O O . GLU A 1 129 ? -5.121 12.949 3.801 1.00 91.00 129 GLU A O 1
ATOM 1037 N N . THR A 1 130 ? -4.935 10.740 3.425 1.00 92.00 130 THR A N 1
ATOM 1038 C CA . THR A 1 130 ? -5.077 10.399 4.851 1.00 92.00 130 THR A CA 1
ATOM 1039 C C . THR A 1 130 ? -3.974 11.007 5.704 1.00 92.00 130 THR A C 1
ATOM 1041 O O . THR A 1 130 ? -4.252 11.381 6.839 1.00 92.00 130 THR A O 1
ATOM 1044 N N . PHE A 1 131 ? -2.762 11.202 5.173 1.00 90.25 131 PHE A N 1
ATOM 1045 C CA . PHE A 1 131 ? -1.668 11.818 5.925 1.00 90.25 131 PHE A CA 1
ATOM 1046 C C . PHE A 1 131 ? -1.876 13.312 6.171 1.00 90.25 131 PHE A C 1
ATOM 1048 O O . PHE A 1 131 ? -1.304 13.859 7.110 1.00 90.25 131 PHE A O 1
ATOM 1055 N N . GLN A 1 132 ? -2.728 13.980 5.390 1.00 86.88 132 GLN A N 1
ATOM 1056 C CA . GLN A 1 132 ? -3.100 15.367 5.670 1.00 86.88 132 GLN A CA 1
ATOM 1057 C C . GLN A 1 132 ? -4.039 15.446 6.879 1.00 86.88 132 GLN A C 1
ATOM 1059 O O . GLN A 1 132 ? -3.879 16.311 7.739 1.00 86.88 132 GLN A O 1
ATOM 1064 N N . ALA A 1 133 ? -5.002 14.523 6.964 1.00 86.94 133 ALA A N 1
ATOM 1065 C CA . ALA A 1 133 ? -5.947 14.442 8.078 1.00 86.94 133 ALA A CA 1
ATOM 1066 C C . ALA A 1 133 ? -5.324 13.812 9.339 1.00 86.94 133 ALA A C 1
ATOM 1068 O O . ALA A 1 133 ? -5.632 14.210 10.462 1.00 86.94 133 ALA A O 1
ATOM 1069 N N . PHE A 1 134 ? -4.425 12.848 9.147 1.00 89.44 134 PHE A N 1
ATOM 1070 C CA . PHE A 1 134 ? -3.773 12.043 10.173 1.00 89.44 134 PHE A CA 1
ATOM 1071 C C . PHE A 1 134 ? -2.258 12.039 9.939 1.00 89.44 134 PHE A C 1
ATOM 1073 O O . PHE A 1 134 ? -1.707 11.045 9.453 1.00 89.44 134 PHE A O 1
ATOM 1080 N N . PRO A 1 135 ? -1.561 13.141 10.274 1.00 85.31 135 PRO A N 1
ATOM 1081 C CA . PRO A 1 135 ? -0.137 13.257 10.006 1.00 85.31 135 PRO A CA 1
ATOM 1082 C C . PRO A 1 135 ? 0.649 12.137 10.694 1.00 85.31 135 PRO A C 1
ATOM 1084 O O . PRO A 1 135 ? 0.369 11.802 11.856 1.00 85.31 135 PRO A O 1
ATOM 1087 N N . PRO A 1 136 ? 1.644 11.547 10.004 1.00 83.44 136 PRO A N 1
ATOM 1088 C CA . PRO A 1 136 ? 2.473 10.514 10.591 1.00 83.44 136 PRO A CA 1
ATOM 1089 C C . PRO A 1 136 ? 3.146 11.063 11.847 1.00 83.44 136 PRO A C 1
ATOM 1091 O O . PRO A 1 136 ? 3.687 12.165 11.871 1.00 83.44 136 PRO A O 1
ATOM 1094 N N . ARG A 1 137 ? 3.146 10.265 12.915 1.00 80.19 137 ARG A N 1
ATOM 1095 C CA . ARG A 1 137 ? 3.799 10.631 14.186 1.00 80.19 137 ARG A CA 1
ATOM 1096 C C . ARG A 1 137 ? 5.334 10.562 14.110 1.00 80.19 137 ARG A C 1
ATOM 1098 O O . ARG A 1 137 ? 6.001 10.775 15.118 1.00 80.19 137 ARG A O 1
ATOM 1105 N N . GLY A 1 138 ? 5.873 10.211 12.943 1.00 77.62 138 GLY A N 1
ATOM 1106 C CA . GLY A 1 138 ? 7.296 10.109 12.633 1.00 77.62 138 GLY A CA 1
ATOM 1107 C C . GLY A 1 138 ? 7.643 10.915 11.381 1.00 77.62 138 GLY A C 1
ATOM 1108 O O . GLY A 1 138 ? 7.125 12.009 11.179 1.00 77.62 138 GLY A O 1
ATOM 1109 N N . THR A 1 139 ? 8.527 10.382 10.544 1.00 79.38 139 THR A N 1
ATOM 1110 C CA . THR A 1 139 ? 8.928 11.035 9.291 1.00 79.38 139 THR A CA 1
ATOM 1111 C C . THR A 1 139 ? 7.832 10.896 8.228 1.00 79.38 139 THR A C 1
ATOM 1113 O O . THR A 1 139 ? 7.168 9.862 8.156 1.00 79.38 139 THR A O 1
ATOM 1116 N N . ALA A 1 140 ? 7.641 11.944 7.422 1.00 82.94 140 ALA A N 1
ATOM 1117 C CA . ALA A 1 140 ? 6.716 11.942 6.290 1.00 82.94 140 ALA A CA 1
ATOM 1118 C C . ALA A 1 140 ? 7.139 10.948 5.195 1.00 82.94 140 ALA A C 1
ATOM 1120 O O . ALA A 1 140 ? 8.290 10.506 5.165 1.00 82.94 140 ALA A O 1
ATOM 1121 N N . VAL A 1 141 ? 6.211 10.630 4.288 1.00 82.56 141 VAL A N 1
ATOM 1122 C CA . VAL A 1 141 ? 6.527 9.882 3.065 1.00 82.56 141 VAL A CA 1
ATOM 1123 C C . VAL A 1 141 ? 7.517 10.701 2.240 1.00 82.56 141 VAL A C 1
ATOM 1125 O O . VAL A 1 141 ? 7.287 11.870 1.951 1.00 82.56 141 VAL A O 1
ATOM 1128 N N . SER A 1 142 ? 8.649 10.097 1.912 1.00 85.00 142 SER A N 1
ATOM 1129 C CA . SER A 1 142 ? 9.810 10.769 1.312 1.00 85.00 142 SER A CA 1
ATOM 1130 C C . SER A 1 142 ? 9.622 11.070 -0.175 1.00 85.00 142 SER A C 1
ATOM 1132 O O . SER A 1 142 ? 9.985 12.152 -0.621 1.00 85.00 142 SER A O 1
ATOM 1134 N N . ASN A 1 143 ? 9.038 10.126 -0.916 1.00 87.88 143 ASN A N 1
ATOM 1135 C CA . ASN A 1 143 ? 8.840 10.165 -2.366 1.00 87.88 143 ASN A CA 1
ATOM 1136 C C . ASN A 1 143 ? 7.389 10.505 -2.749 1.00 87.88 143 ASN A C 1
ATOM 1138 O O . ASN A 1 143 ? 6.882 10.098 -3.797 1.00 87.88 143 ASN A O 1
ATOM 1142 N N . GLU A 1 144 ? 6.683 11.212 -1.861 1.00 85.31 144 GLU A N 1
ATOM 1143 C CA . GLU A 1 144 ? 5.279 11.574 -2.049 1.00 85.31 144 GLU A CA 1
ATOM 1144 C C . GLU A 1 144 ? 5.077 12.376 -3.339 1.00 85.31 144 GLU A C 1
ATOM 1146 O O . GLU A 1 144 ? 4.139 12.108 -4.088 1.00 85.31 144 GLU A O 1
ATOM 1151 N N . SER A 1 145 ? 5.967 13.329 -3.626 1.00 85.31 145 SER A N 1
ATOM 1152 C CA . SER A 1 145 ? 5.813 14.239 -4.762 1.00 85.31 145 SER A CA 1
ATOM 1153 C C . SER A 1 145 ? 5.963 13.538 -6.115 1.00 85.31 145 SER A C 1
ATOM 1155 O O . SER A 1 145 ? 5.202 13.795 -7.049 1.00 85.31 145 SER A O 1
ATOM 1157 N N . GLU A 1 146 ? 6.891 12.591 -6.201 1.00 85.88 146 GLU A N 1
ATOM 1158 C CA . GLU A 1 146 ? 7.192 11.771 -7.367 1.00 85.88 146 GLU A CA 1
ATOM 1159 C C . GLU A 1 146 ? 6.022 10.829 -7.654 1.00 85.88 146 GLU A C 1
ATOM 1161 O O . GLU A 1 146 ? 5.504 10.768 -8.773 1.00 85.88 146 GLU A O 1
ATOM 1166 N N . VAL A 1 147 ? 5.540 10.151 -6.613 1.00 82.88 147 VAL A N 1
ATOM 1167 C CA . VAL A 1 147 ? 4.373 9.272 -6.685 1.00 82.88 147 VAL A CA 1
ATOM 1168 C C . VAL A 1 147 ? 3.114 10.060 -7.055 1.00 82.88 147 VAL A C 1
ATOM 1170 O O . VAL A 1 147 ? 2.314 9.604 -7.878 1.00 82.88 147 VAL A O 1
ATOM 1173 N N . GLN A 1 148 ? 2.918 11.253 -6.491 1.00 86.06 148 GLN A N 1
ATOM 1174 C CA . GLN A 1 148 ? 1.800 12.124 -6.847 1.00 86.06 148 GLN A CA 1
ATOM 1175 C C . GLN A 1 148 ? 1.879 12.561 -8.305 1.00 86.06 148 GLN A C 1
ATOM 1177 O O . GLN A 1 148 ? 0.863 12.508 -8.993 1.00 86.06 148 GLN A O 1
ATOM 1182 N N . ALA A 1 149 ? 3.053 12.923 -8.821 1.00 84.44 149 ALA A N 1
ATOM 1183 C CA . ALA A 1 149 ? 3.214 13.266 -10.233 1.00 84.44 149 ALA A CA 1
ATOM 1184 C C . ALA A 1 149 ? 2.819 12.094 -11.148 1.00 84.44 149 ALA A C 1
ATOM 1186 O O . ALA A 1 149 ? 2.111 12.282 -12.141 1.00 84.44 149 ALA A O 1
ATOM 1187 N N . GLN A 1 150 ? 3.207 10.873 -10.777 1.00 81.50 150 GLN A N 1
ATOM 1188 C CA . GLN A 1 150 ? 2.864 9.670 -11.530 1.00 81.50 150 GLN A CA 1
ATOM 1189 C C . GLN A 1 150 ? 1.368 9.360 -11.458 1.00 81.50 150 GLN A C 1
ATOM 1191 O O . GLN A 1 150 ? 0.761 9.043 -12.474 1.00 81.50 150 GLN A O 1
ATOM 1196 N N . THR A 1 151 ? 0.743 9.500 -10.290 1.00 80.31 151 THR A N 1
ATOM 1197 C CA . THR A 1 151 ? -0.664 9.123 -10.075 1.00 80.31 151 THR A CA 1
ATOM 1198 C C . THR A 1 151 ? -1.673 10.212 -10.441 1.00 80.31 151 THR A C 1
ATOM 1200 O O . THR A 1 151 ? -2.810 9.877 -10.762 1.00 80.31 151 THR A O 1
ATOM 1203 N N . SER A 1 152 ? -1.289 11.491 -10.438 1.00 69.62 152 SER A N 1
ATOM 1204 C CA . SER A 1 152 ? -2.172 12.634 -10.746 1.00 69.62 152 SER A CA 1
ATOM 1205 C C . SER A 1 152 ? -2.345 12.874 -12.246 1.00 69.62 152 SER A C 1
ATOM 1207 O O . SER A 1 152 ? -3.209 13.644 -12.663 1.00 69.62 152 SER A O 1
ATOM 1209 N N . SER A 1 153 ? -1.537 12.222 -13.086 1.00 56.56 153 SER A N 1
ATOM 1210 C CA . SER A 1 153 ? -1.661 12.316 -14.539 1.00 56.56 153 SER A CA 1
ATOM 1211 C C . SER A 1 153 ? -2.833 11.463 -15.055 1.00 56.56 153 SER A C 1
ATOM 1213 O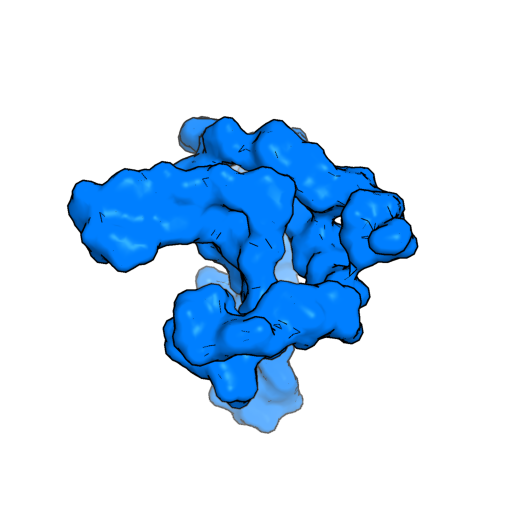 O . SER A 1 153 ? -2.657 10.474 -15.764 1.00 56.56 153 SER A O 1
ATOM 1215 N N . GLU A 1 154 ? -4.073 11.875 -14.770 1.00 45.81 154 GLU A N 1
ATOM 1216 C CA . GLU A 1 154 ? -5.298 11.243 -15.305 1.00 45.81 154 GLU A CA 1
ATOM 1217 C C . GLU A 1 154 ? -5.390 11.249 -16.856 1.00 45.81 154 GLU A C 1
ATOM 1219 O O . GLU A 1 154 ? -6.338 10.712 -17.424 1.00 45.81 154 GLU A O 1
ATOM 1224 N N . GLY A 1 155 ? -4.386 11.783 -17.568 1.00 45.00 155 GLY A N 1
ATOM 1225 C CA . GLY A 1 155 ? -4.240 11.710 -19.029 1.00 45.00 155 GLY A CA 1
ATOM 1226 C C . GLY A 1 155 ? -2.863 11.264 -19.548 1.00 45.00 155 GLY A C 1
ATOM 1227 O O . GLY A 1 155 ? -2.639 11.336 -20.754 1.00 45.00 155 GLY A O 1
ATOM 1228 N N . GLY A 1 156 ? -1.933 10.832 -18.682 1.00 40.91 156 GLY A N 1
ATOM 1229 C CA . GLY A 1 156 ? -0.568 10.437 -19.080 1.00 40.91 156 GLY A CA 1
ATOM 1230 C C . GLY A 1 156 ? -0.431 8.980 -19.535 1.00 40.91 156 GLY A C 1
ATOM 1231 O O . GLY A 1 156 ? 0.443 8.653 -20.331 1.00 40.91 156 GLY A O 1
ATOM 1232 N N . PHE A 1 157 ? -1.333 8.107 -19.085 1.00 49.66 157 PHE A N 1
ATOM 1233 C CA . PHE A 1 157 ? -1.325 6.675 -19.410 1.00 49.66 157 PHE A CA 1
ATOM 1234 C C . PHE A 1 157 ? -2.323 6.295 -20.515 1.00 49.66 157 PHE A C 1
ATOM 1236 O O . PHE A 1 157 ? -2.666 5.125 -20.652 1.00 49.66 157 PHE A O 1
ATOM 1243 N N . ALA A 1 158 ? -2.871 7.262 -21.256 1.00 39.97 158 ALA A N 1
ATOM 1244 C CA . ALA A 1 158 ? -3.920 7.009 -22.249 1.00 39.97 158 ALA A CA 1
ATOM 1245 C C . ALA A 1 158 ? -3.851 7.922 -23.490 1.00 39.97 158 ALA A C 1
ATOM 1247 O O . ALA A 1 158 ? -4.894 8.220 -24.075 1.00 39.97 158 ALA A O 1
ATOM 1248 N N . GLN A 1 159 ? -2.653 8.352 -23.900 1.00 34.53 159 GLN A N 1
ATOM 1249 C CA . GLN A 1 159 ? -2.436 8.905 -25.246 1.00 34.53 159 GLN A CA 1
ATOM 1250 C C . GLN A 1 159 ? -1.752 7.886 -26.152 1.00 34.53 159 GLN A C 1
ATOM 1252 O O . GLN A 1 159 ? -0.809 7.216 -25.677 1.00 34.53 159 GLN A O 1
#

Organism: Roseibium alexandrii (strain DSM 17067 / NCIMB 14079 / DFL-11) (NCBI:txid244592)

Radius of gyration: 17.99 Å; Cα contacts (8 Å, |Δi|>4): 194; chains: 1; bounding box: 41×34×50 Å